Protein AF-A0A9P6GNZ4-F1 (afdb_monomer_lite)

Radius of gyration: 19.63 Å; chains: 1; bounding box: 66×19×54 Å

Organism: NCBI:txid565426

Sequence (128 aa):
MTPTIRFQRATAPAQALDHSYQNASIWNYAIDPSKLTVHRSNESGLANPIFAPGIAPLWMSANACEIEWGLYKGVPDAPPTGEARKCVGEVVDVRLEPLGGAKVHLVDLPVLKLGEGGTGDGGKANGG

Structure (mmCIF, N/CA/C/O backbone):
data_AF-A0A9P6GNZ4-F1
#
_entry.id   AF-A0A9P6GNZ4-F1
#
loop_
_atom_site.group_PDB
_atom_site.id
_atom_site.type_symbol
_atom_site.label_atom_id
_atom_site.label_alt_id
_atom_site.label_comp_id
_atom_site.label_asym_id
_atom_site.label_entity_id
_atom_site.label_seq_id
_atom_site.pdbx_PDB_ins_code
_atom_site.Cartn_x
_atom_site.Cartn_y
_atom_site.Cartn_z
_atom_site.occupancy
_atom_site.B_iso_or_equiv
_atom_site.auth_seq_id
_atom_site.auth_comp_id
_atom_site.auth_asym_id
_atom_site.auth_atom_id
_atom_site.pdbx_PDB_model_num
ATOM 1 N N . MET A 1 1 ? -2.953 4.085 -33.337 1.00 35.75 1 MET A N 1
ATOM 2 C CA . MET A 1 1 ? -1.540 4.075 -33.771 1.00 35.75 1 MET A CA 1
ATOM 3 C C . MET A 1 1 ? -0.723 4.627 -32.609 1.00 35.75 1 MET A C 1
ATOM 5 O O . MET A 1 1 ? -0.665 5.834 -32.435 1.00 35.75 1 MET A O 1
ATOM 9 N N . THR A 1 2 ? -0.244 3.766 -31.712 1.00 37.28 2 THR A N 1
ATOM 10 C CA . THR A 1 2 ? 0.481 4.199 -30.505 1.00 37.28 2 THR A CA 1
ATOM 11 C C . THR A 1 2 ? 1.967 4.238 -30.845 1.00 37.28 2 THR A C 1
ATOM 13 O O . THR A 1 2 ? 2.490 3.200 -31.254 1.00 37.28 2 THR A O 1
ATOM 16 N N . PRO A 1 3 ? 2.664 5.380 -30.732 1.00 39.12 3 PRO A N 1
ATOM 17 C CA . PRO A 1 3 ? 4.086 5.419 -31.017 1.00 39.12 3 PRO A CA 1
ATOM 18 C C . PRO A 1 3 ? 4.815 4.644 -29.919 1.00 39.12 3 PRO A C 1
ATOM 20 O O . PRO A 1 3 ? 4.891 5.073 -28.770 1.00 39.12 3 PRO A O 1
ATOM 23 N N . THR A 1 4 ? 5.334 3.468 -30.262 1.00 48.38 4 THR A N 1
ATOM 24 C CA . THR A 1 4 ? 6.322 2.784 -29.434 1.00 48.38 4 THR A CA 1
ATOM 25 C C . THR A 1 4 ? 7.624 3.565 -29.566 1.00 48.38 4 THR A C 1
ATOM 27 O O . THR A 1 4 ? 8.356 3.384 -30.539 1.00 48.38 4 THR A O 1
ATOM 30 N N . ILE A 1 5 ? 7.926 4.442 -28.609 1.00 51.75 5 ILE A N 1
ATOM 31 C CA . ILE A 1 5 ? 9.294 4.943 -28.457 1.00 51.75 5 ILE A CA 1
ATOM 32 C C . ILE A 1 5 ? 10.131 3.747 -28.003 1.00 51.75 5 ILE A C 1
ATOM 34 O O . ILE A 1 5 ? 10.135 3.377 -26.834 1.00 51.75 5 ILE A O 1
ATOM 38 N N . ARG A 1 6 ? 10.774 3.071 -28.958 1.00 56.62 6 ARG A N 1
ATOM 39 C CA . ARG A 1 6 ? 11.784 2.059 -28.658 1.00 56.62 6 ARG A CA 1
ATOM 40 C C . ARG A 1 6 ? 13.089 2.791 -28.400 1.00 56.62 6 ARG A C 1
ATOM 42 O O . ARG A 1 6 ? 13.633 3.404 -29.316 1.00 56.62 6 ARG A O 1
ATOM 49 N N . PHE A 1 7 ? 13.593 2.704 -27.174 1.00 57.09 7 PHE A N 1
ATOM 50 C CA . PHE A 1 7 ? 14.987 3.008 -26.889 1.00 57.09 7 PHE A CA 1
ATOM 51 C C . PHE A 1 7 ? 15.842 2.154 -27.836 1.00 57.09 7 PHE A C 1
ATOM 53 O O . PHE A 1 7 ? 15.749 0.921 -27.832 1.00 57.09 7 PHE A O 1
ATOM 60 N N . GLN A 1 8 ? 16.588 2.788 -28.746 1.00 57.69 8 GLN A N 1
ATOM 61 C CA . GLN A 1 8 ? 17.419 2.046 -29.689 1.00 57.69 8 GLN A CA 1
ATOM 62 C C . GLN A 1 8 ? 18.611 1.467 -28.928 1.00 57.69 8 GLN A C 1
ATOM 64 O O . GLN A 1 8 ? 19.656 2.094 -28.802 1.00 57.69 8 GLN A O 1
ATOM 69 N N . ARG A 1 9 ? 18.453 0.228 -28.443 1.00 56.50 9 ARG A N 1
ATOM 70 C CA . ARG A 1 9 ? 19.509 -0.556 -27.776 1.00 56.50 9 ARG A CA 1
ATOM 71 C C . ARG A 1 9 ? 20.836 -0.602 -28.545 1.00 56.50 9 ARG A C 1
ATOM 73 O O . ARG A 1 9 ? 21.855 -0.903 -27.945 1.00 56.50 9 ARG A O 1
ATOM 80 N N . ALA A 1 10 ? 20.831 -0.323 -29.848 1.00 64.31 10 ALA A N 1
ATOM 81 C CA . ALA A 1 10 ? 22.017 -0.344 -30.698 1.00 64.31 10 ALA A CA 1
ATOM 82 C C . ALA A 1 10 ? 23.033 0.779 -30.401 1.00 64.31 10 ALA A C 1
ATOM 84 O O . ALA A 1 10 ? 24.198 0.628 -30.753 1.00 64.31 10 ALA A O 1
ATOM 85 N N . THR A 1 11 ? 22.623 1.883 -29.767 1.00 73.44 11 THR A N 1
ATOM 86 C CA . THR A 1 11 ? 23.500 3.039 -29.473 1.00 73.44 11 THR A CA 1
ATOM 87 C C . THR A 1 11 ? 23.619 3.366 -27.988 1.00 73.44 11 THR A C 1
ATOM 89 O O . THR A 1 11 ? 24.398 4.240 -27.611 1.00 73.44 11 THR A O 1
ATOM 92 N N . ALA A 1 12 ? 22.876 2.673 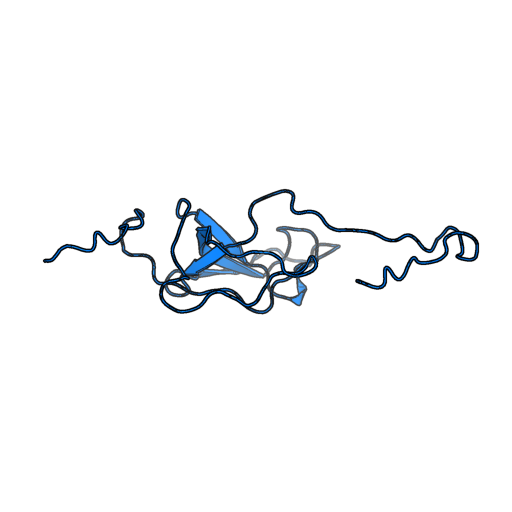-27.129 1.00 79.50 12 ALA A N 1
ATOM 93 C CA . ALA A 1 12 ? 22.929 2.898 -25.696 1.00 79.50 12 ALA A CA 1
ATOM 94 C C . ALA A 1 12 ? 24.100 2.135 -25.048 1.00 79.50 12 ALA A C 1
ATOM 96 O O . ALA A 1 12 ? 24.372 0.995 -25.432 1.00 79.50 12 ALA A O 1
ATOM 97 N N . PRO A 1 13 ? 24.798 2.722 -24.057 1.00 83.75 13 PRO A N 1
ATOM 98 C CA . PRO A 1 13 ? 25.832 2.004 -23.317 1.00 83.75 13 PRO A CA 1
ATOM 99 C C . PRO A 1 13 ? 25.229 0.776 -22.621 1.00 83.75 13 PRO A C 1
ATOM 101 O O . PRO A 1 13 ? 24.071 0.802 -22.218 1.00 83.75 13 PRO A O 1
ATOM 104 N N . ALA A 1 14 ? 26.022 -0.279 -22.407 1.00 81.56 14 ALA A N 1
ATOM 105 C CA . ALA A 1 14 ? 25.544 -1.535 -21.805 1.00 81.56 14 ALA A CA 1
ATOM 106 C C . ALA A 1 14 ? 24.883 -1.367 -20.418 1.00 81.56 14 ALA A C 1
ATOM 108 O O . ALA A 1 14 ? 24.105 -2.217 -19.999 1.00 81.56 14 ALA A O 1
ATOM 109 N N . GLN A 1 15 ? 25.184 -0.265 -19.723 1.00 84.31 15 GLN A N 1
ATOM 110 C CA . GLN A 1 15 ? 24.611 0.094 -18.422 1.00 84.31 15 GLN A CA 1
ATOM 111 C C . GLN A 1 15 ? 23.197 0.701 -18.522 1.00 84.31 15 GLN A C 1
ATOM 113 O O . GLN A 1 15 ? 22.508 0.816 -17.513 1.00 84.31 15 GLN A O 1
ATOM 118 N N . ALA A 1 16 ? 22.753 1.115 -19.713 1.00 84.12 16 ALA A N 1
ATOM 119 C CA . ALA A 1 16 ? 21.426 1.679 -19.939 1.00 84.12 16 ALA A CA 1
ATOM 120 C C . ALA A 1 16 ? 20.408 0.549 -20.151 1.00 84.12 16 ALA A C 1
ATOM 122 O O . ALA A 1 16 ? 20.092 0.162 -21.280 1.00 84.12 16 ALA A O 1
ATOM 123 N N . LEU A 1 17 ? 19.941 -0.009 -19.035 1.00 81.94 17 LEU A N 1
ATOM 124 C CA . LEU A 1 17 ? 18.943 -1.069 -18.999 1.00 81.94 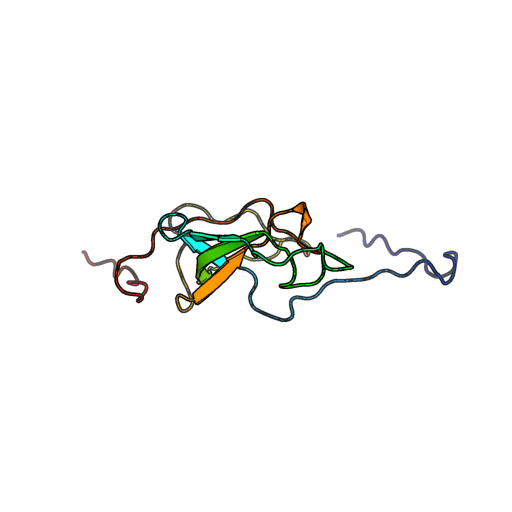17 LEU A CA 1
ATOM 125 C C . LEU A 1 17 ? 17.570 -0.504 -18.631 1.00 81.94 17 LEU A C 1
ATOM 127 O O . LEU A 1 17 ? 17.420 0.202 -17.636 1.00 81.94 17 LEU A O 1
ATOM 131 N N . ASP A 1 18 ? 16.558 -0.885 -19.408 1.00 81.31 18 ASP A N 1
ATOM 132 C CA . ASP A 1 18 ? 15.164 -0.668 -19.037 1.00 81.31 18 ASP A CA 1
ATOM 133 C C . ASP A 1 18 ? 14.759 -1.722 -18.002 1.00 81.31 18 ASP A C 1
ATOM 135 O O . ASP A 1 18 ? 14.750 -2.925 -18.286 1.00 81.31 18 ASP A O 1
ATOM 139 N N . HIS A 1 19 ? 14.409 -1.269 -16.802 1.00 80.25 19 HIS A N 1
ATOM 140 C CA . HIS A 1 19 ? 13.841 -2.112 -15.758 1.00 80.25 19 HIS A CA 1
ATOM 141 C C . HIS A 1 19 ? 12.327 -1.906 -15.701 1.00 80.25 19 HIS A C 1
ATOM 143 O O . HIS A 1 19 ? 11.840 -0.780 -15.763 1.00 80.25 19 HIS A O 1
ATOM 149 N N . SER A 1 20 ? 11.579 -3.002 -15.570 1.00 79.50 20 SER A N 1
ATOM 150 C CA . SER A 1 20 ? 10.130 -2.963 -15.361 1.00 79.50 20 SER A CA 1
ATOM 151 C C . SER A 1 20 ? 9.785 -3.615 -14.032 1.00 79.50 20 SER A C 1
ATOM 153 O O . SER A 1 20 ? 10.379 -4.632 -13.667 1.00 79.50 20 SER A O 1
ATOM 155 N N . TYR A 1 21 ? 8.830 -3.024 -13.322 1.00 77.56 21 TYR A N 1
ATOM 156 C CA . TYR A 1 21 ? 8.264 -3.590 -12.107 1.00 77.56 21 TYR A CA 1
ATOM 157 C C . TYR A 1 21 ? 6.981 -4.325 -12.468 1.00 77.56 21 TYR A C 1
ATOM 159 O O . TYR A 1 21 ? 6.157 -3.811 -13.221 1.00 77.56 21 TYR A O 1
ATOM 167 N N . GLN A 1 22 ? 6.840 -5.536 -11.946 1.00 82.12 22 GLN A N 1
ATOM 168 C CA . GLN A 1 22 ? 5.625 -6.330 -12.060 1.00 82.12 22 GLN A CA 1
ATOM 169 C C . GLN A 1 22 ? 5.138 -6.642 -10.653 1.00 82.12 22 GLN A C 1
ATOM 171 O O . GLN A 1 22 ? 5.944 -6.870 -9.746 1.00 82.12 22 GLN A O 1
ATOM 176 N N . ASN A 1 23 ? 3.823 -6.644 -10.477 1.00 81.69 23 ASN A N 1
ATOM 177 C CA . ASN A 1 23 ? 3.219 -6.912 -9.182 1.00 81.69 23 ASN A CA 1
ATOM 178 C C . ASN A 1 23 ? 3.411 -8.393 -8.842 1.00 81.69 23 ASN A C 1
ATOM 180 O O . ASN A 1 23 ? 2.960 -9.266 -9.580 1.00 81.69 23 ASN A O 1
ATOM 184 N N . ALA A 1 24 ? 4.093 -8.675 -7.733 1.00 84.31 24 ALA A N 1
ATOM 185 C CA . ALA A 1 24 ? 4.250 -10.038 -7.222 1.00 84.31 24 ALA A CA 1
ATOM 186 C C . ALA A 1 24 ? 3.043 -10.491 -6.378 1.00 84.31 24 ALA A C 1
ATOM 188 O O . ALA A 1 24 ? 2.875 -11.681 -6.126 1.00 84.31 24 ALA A O 1
ATOM 189 N N . SER A 1 25 ? 2.217 -9.541 -5.934 1.00 86.06 25 SER A N 1
ATOM 190 C CA . SER A 1 25 ? 1.043 -9.745 -5.087 1.00 86.06 25 SER A CA 1
ATOM 191 C C . SER A 1 25 ? -0.027 -8.691 -5.387 1.00 86.06 25 SER A C 1
ATOM 193 O O . SER A 1 25 ? 0.224 -7.731 -6.121 1.00 86.06 25 SER A O 1
ATOM 195 N N . ILE A 1 26 ? -1.202 -8.853 -4.773 1.00 89.62 26 ILE A N 1
ATOM 196 C CA . ILE A 1 26 ? -2.265 -7.840 -4.742 1.00 89.62 26 ILE A CA 1
ATOM 197 C C . ILE A 1 26 ? -1.681 -6.509 -4.244 1.00 89.62 26 ILE A C 1
ATOM 199 O O . ILE A 1 26 ? -0.868 -6.487 -3.314 1.00 89.62 26 ILE A O 1
ATOM 203 N N . TRP A 1 27 ? -2.082 -5.416 -4.888 1.00 88.75 27 TRP A N 1
ATOM 204 C CA . TRP A 1 27 ? -1.603 -4.051 -4.619 1.00 88.75 27 TRP A CA 1
ATOM 205 C C . TRP A 1 27 ? -2.758 -3.046 -4.472 1.00 88.75 27 TRP A C 1
ATOM 207 O O . TRP A 1 27 ? -2.627 -2.025 -3.802 1.00 88.75 27 TRP A O 1
ATOM 217 N N . ASN A 1 28 ? -3.883 -3.359 -5.106 1.00 92.69 28 ASN A N 1
ATOM 218 C CA . ASN A 1 28 ? -5.121 -2.606 -5.260 1.00 92.69 28 ASN A CA 1
ATOM 219 C C . ASN A 1 28 ? -5.971 -2.649 -3.984 1.00 92.69 28 ASN A C 1
ATOM 221 O O . ASN A 1 28 ? -7.086 -3.167 -3.970 1.00 92.69 28 ASN A O 1
ATOM 225 N N . TYR A 1 29 ? -5.432 -2.107 -2.896 1.00 93.38 29 TYR A N 1
ATOM 226 C CA . TYR A 1 29 ? -6.119 -2.042 -1.611 1.00 93.38 29 TYR A CA 1
ATOM 227 C C . TYR A 1 29 ? -6.828 -0.704 -1.401 1.00 93.38 29 TYR A C 1
ATOM 229 O O . TYR A 1 29 ? -6.293 0.359 -1.723 1.00 93.38 29 TYR A O 1
ATOM 237 N N . ALA A 1 30 ? -8.000 -0.764 -0.774 1.00 93.81 30 ALA A N 1
ATOM 238 C CA . ALA A 1 30 ? -8.603 0.372 -0.091 1.00 93.81 30 ALA A CA 1
ATOM 239 C C . ALA A 1 30 ? -8.459 0.200 1.420 1.00 93.81 30 ALA A C 1
ATOM 241 O O . ALA A 1 30 ? -8.660 -0.900 1.938 1.00 93.81 30 ALA A O 1
ATOM 242 N N . ILE A 1 31 ? -8.135 1.284 2.119 1.00 94.38 31 ILE A N 1
ATOM 243 C CA . ILE A 1 31 ? -7.874 1.267 3.562 1.00 94.38 31 ILE A CA 1
ATOM 244 C C . ILE A 1 31 ? -9.039 1.864 4.354 1.00 94.38 31 ILE A C 1
ATOM 246 O O . ILE A 1 31 ? -9.722 2.782 3.889 1.00 94.38 31 ILE A O 1
ATOM 250 N N . ASP A 1 32 ? -9.227 1.381 5.580 1.00 94.44 32 ASP A N 1
ATOM 251 C CA . ASP A 1 32 ? -10.084 2.020 6.576 1.00 94.44 32 ASP A CA 1
ATOM 252 C C . ASP A 1 32 ? -9.238 2.849 7.560 1.00 94.44 32 ASP A C 1
ATOM 254 O O . ASP A 1 32 ? -8.626 2.296 8.482 1.00 94.44 32 ASP A O 1
ATOM 258 N N . PRO A 1 33 ? -9.204 4.187 7.418 1.00 92.69 33 PRO A N 1
ATOM 259 C CA . PRO A 1 33 ? -8.410 5.047 8.286 1.00 92.69 33 PRO A CA 1
ATOM 260 C C . PRO A 1 33 ? -8.952 5.111 9.719 1.00 92.69 33 PRO A C 1
ATOM 262 O O . PRO A 1 33 ? -8.228 5.545 10.611 1.00 92.69 33 PRO A O 1
ATOM 265 N N . SER A 1 34 ? -10.194 4.681 9.979 1.00 92.88 34 SER A N 1
ATOM 266 C CA . SER A 1 34 ? -10.751 4.660 11.341 1.00 92.88 34 SER A CA 1
ATOM 267 C C . SER A 1 34 ? -10.126 3.578 12.226 1.00 92.88 34 SER A C 1
ATOM 269 O O . SER A 1 34 ? -10.212 3.660 13.451 1.00 92.88 34 SER A O 1
ATOM 271 N N . LYS A 1 35 ? -9.481 2.580 11.612 1.00 89.56 35 LYS A N 1
ATOM 272 C CA . LYS A 1 35 ? -8.760 1.495 12.290 1.00 89.56 35 LYS A CA 1
ATOM 273 C C . LYS A 1 35 ? -7.238 1.677 12.222 1.00 89.56 35 LYS A C 1
ATOM 275 O O . LYS A 1 35 ? -6.493 0.753 12.538 1.00 89.56 35 LYS A O 1
ATOM 280 N N . LEU A 1 36 ? -6.768 2.858 11.809 1.00 93.94 36 LEU A N 1
ATOM 281 C CA . LEU A 1 36 ? -5.346 3.132 11.650 1.00 93.94 36 LEU A CA 1
ATOM 282 C C . LEU A 1 36 ? -4.646 3.247 13.007 1.00 93.94 36 LEU A C 1
ATOM 284 O O . LEU A 1 36 ? -5.054 4.020 13.873 1.00 93.94 36 LEU A O 1
ATOM 288 N N . THR A 1 37 ? -3.553 2.507 13.165 1.00 95.75 37 THR A N 1
ATOM 289 C CA . THR A 1 37 ? -2.711 2.528 14.365 1.00 95.75 37 THR A CA 1
ATOM 290 C C . THR A 1 37 ? -1.283 2.884 13.982 1.00 95.75 37 THR A C 1
ATOM 292 O O . THR A 1 37 ? -0.722 2.302 13.058 1.00 95.75 37 THR A O 1
ATOM 295 N N . VAL A 1 38 ? -0.684 3.841 14.691 1.00 95.12 38 VAL A N 1
ATOM 296 C CA . VAL A 1 38 ? 0.715 4.241 14.492 1.00 95.12 38 VAL A CA 1
ATOM 297 C C . VAL A 1 38 ? 1.607 3.429 15.421 1.00 95.12 38 VAL A C 1
ATOM 299 O O . VAL A 1 38 ? 1.352 3.348 16.622 1.00 95.12 38 VAL A O 1
ATOM 302 N N . HIS A 1 39 ? 2.688 2.890 14.873 1.00 94.31 39 HIS A N 1
ATOM 303 C CA . HIS A 1 39 ? 3.667 2.088 15.592 1.00 94.31 39 HIS A CA 1
ATOM 304 C C . HIS A 1 39 ? 5.053 2.702 15.480 1.00 94.31 39 HIS A C 1
ATOM 306 O O . HIS A 1 39 ? 5.424 3.255 14.443 1.00 94.31 39 HIS A O 1
ATOM 312 N N . ARG A 1 40 ? 5.847 2.560 16.539 1.00 91.19 40 ARG A N 1
ATOM 313 C CA . ARG A 1 40 ? 7.236 3.007 16.565 1.00 91.19 40 ARG A CA 1
ATOM 314 C C . ARG A 1 40 ? 8.119 1.941 17.197 1.00 91.19 40 ARG A C 1
ATOM 316 O O . ARG A 1 40 ? 7.790 1.414 18.255 1.00 91.19 40 ARG A O 1
ATOM 323 N N . SER A 1 41 ? 9.252 1.664 16.565 1.00 85.75 41 SER A N 1
ATOM 324 C CA . SER A 1 41 ? 10.305 0.841 17.146 1.00 85.75 41 SER A CA 1
ATOM 325 C C . SER A 1 41 ? 11.048 1.616 18.236 1.00 85.75 41 SER A C 1
ATOM 327 O O . SER A 1 41 ? 11.385 2.788 18.056 1.00 85.75 41 SER A O 1
ATOM 329 N N . ASN A 1 42 ? 11.323 0.943 19.353 1.00 81.88 42 ASN A N 1
ATOM 330 C CA . ASN A 1 42 ? 12.131 1.475 20.453 1.00 81.88 42 ASN A CA 1
ATOM 331 C C . ASN A 1 42 ? 13.625 1.128 20.309 1.00 81.88 42 ASN A C 1
ATOM 333 O O . ASN A 1 42 ? 14.404 1.410 21.217 1.00 81.88 42 ASN A O 1
ATOM 337 N N . GLU A 1 43 ? 14.021 0.508 19.194 1.00 79.56 43 GLU A N 1
ATOM 338 C CA . GLU A 1 43 ? 15.406 0.118 18.934 1.00 79.56 43 GLU A CA 1
ATOM 339 C C . GLU A 1 43 ? 16.335 1.338 18.867 1.00 79.56 43 GLU A C 1
ATOM 341 O O . GLU A 1 43 ? 16.049 2.350 18.215 1.00 79.56 43 GLU A O 1
ATOM 346 N N . SER A 1 44 ? 17.485 1.237 19.534 1.00 71.00 44 SER A N 1
ATOM 347 C CA . SER A 1 44 ? 18.514 2.271 19.504 1.00 71.00 44 SER A CA 1
ATOM 348 C C . SER A 1 44 ? 19.378 2.116 18.248 1.00 71.00 44 SER A C 1
ATOM 350 O O . SER A 1 44 ? 20.357 1.371 18.250 1.00 71.00 44 SER A O 1
ATOM 352 N N . GLY A 1 45 ? 19.023 2.822 17.174 1.00 74.69 45 GLY A N 1
ATOM 353 C CA . GLY A 1 45 ? 19.808 2.886 15.935 1.00 74.69 45 GLY A CA 1
ATOM 354 C C . GLY A 1 45 ? 18.951 2.811 14.672 1.00 74.69 45 GLY A C 1
ATOM 355 O O . GLY A 1 45 ? 17.858 2.255 14.676 1.00 74.69 45 GLY A O 1
ATOM 356 N N . LEU A 1 46 ? 19.441 3.389 13.572 1.00 76.38 46 LEU A N 1
ATOM 357 C CA . LEU A 1 46 ? 18.791 3.287 12.263 1.00 76.38 46 LEU A CA 1
ATOM 358 C C . LEU A 1 46 ? 19.393 2.097 11.512 1.00 76.38 46 LEU A C 1
ATOM 360 O O . LEU A 1 46 ? 20.606 2.048 11.301 1.00 76.38 46 LEU A O 1
ATOM 364 N N . ALA A 1 47 ? 18.549 1.146 11.105 1.00 78.75 47 ALA A N 1
ATOM 365 C CA . ALA A 1 47 ? 18.972 0.050 10.242 1.00 78.75 47 ALA A CA 1
ATOM 366 C C . ALA A 1 47 ? 19.546 0.598 8.924 1.00 78.75 47 ALA A C 1
ATOM 368 O O . ALA A 1 47 ? 19.062 1.600 8.394 1.00 78.75 47 ALA A O 1
ATOM 369 N N . ASN A 1 48 ? 20.569 -0.068 8.384 1.00 77.00 48 ASN A N 1
ATOM 370 C CA . ASN A 1 48 ? 21.174 0.296 7.107 1.00 77.00 48 ASN A CA 1
ATOM 371 C C . ASN A 1 48 ? 20.997 -0.842 6.084 1.00 77.00 48 ASN A C 1
ATOM 373 O O . ASN A 1 48 ? 21.538 -1.926 6.313 1.00 77.00 48 ASN A O 1
ATOM 377 N N . PRO A 1 49 ? 20.298 -0.622 4.955 1.00 79.44 49 PRO A N 1
ATOM 378 C CA . PRO A 1 49 ? 19.578 0.597 4.578 1.00 79.44 49 PRO A CA 1
ATOM 379 C C . PRO A 1 49 ? 18.205 0.703 5.260 1.00 79.44 49 PRO A C 1
ATOM 381 O O . PRO A 1 49 ? 17.472 -0.279 5.353 1.00 79.44 49 PRO A O 1
ATOM 384 N N . ILE A 1 50 ? 17.808 1.914 5.655 1.00 78.94 50 ILE A N 1
ATOM 385 C CA . ILE A 1 50 ? 16.526 2.158 6.342 1.00 78.94 50 ILE A CA 1
ATOM 386 C C . ILE A 1 50 ? 15.292 1.908 5.459 1.00 78.94 50 ILE A C 1
ATOM 388 O O . ILE A 1 50 ? 14.205 1.659 5.962 1.00 78.94 50 ILE A O 1
ATOM 392 N N . PHE A 1 51 ? 15.473 1.929 4.139 1.00 77.25 51 PHE A N 1
ATOM 393 C CA . PHE A 1 51 ? 14.429 1.711 3.127 1.00 77.25 51 PHE A CA 1
ATOM 394 C C . PHE A 1 51 ? 14.266 0.233 2.734 1.00 77.25 51 PHE A C 1
ATOM 396 O O . PHE A 1 51 ? 13.663 -0.093 1.705 1.00 77.25 51 PHE A O 1
ATOM 403 N N . ALA A 1 52 ? 14.860 -0.695 3.488 1.00 83.25 52 ALA A N 1
ATOM 404 C CA . ALA A 1 52 ? 14.518 -2.100 3.325 1.00 83.25 52 ALA A CA 1
ATOM 405 C C . ALA A 1 52 ? 13.101 -2.372 3.893 1.00 83.25 52 ALA A C 1
ATOM 407 O O . ALA A 1 52 ? 12.668 -1.698 4.829 1.00 83.25 52 ALA A O 1
ATOM 408 N N . PRO A 1 53 ? 12.332 -3.314 3.317 1.00 81.38 53 PRO A N 1
ATOM 409 C CA . PRO A 1 53 ? 10.965 -3.570 3.771 1.00 81.38 53 PRO A CA 1
ATOM 410 C C . PRO A 1 53 ? 10.921 -4.017 5.236 1.00 81.38 53 PRO A C 1
ATOM 412 O O . PRO A 1 53 ? 11.643 -4.935 5.615 1.00 81.38 53 PRO A O 1
ATOM 415 N N . GLY A 1 54 ? 10.063 -3.399 6.051 1.00 82.38 54 GLY A N 1
ATOM 416 C CA . GLY A 1 54 ? 9.800 -3.833 7.427 1.00 82.38 54 GLY A CA 1
ATOM 417 C C . GLY A 1 54 ? 10.784 -3.346 8.498 1.00 82.38 54 GLY A C 1
ATOM 418 O O . GLY A 1 54 ? 10.497 -3.520 9.682 1.00 82.38 54 GLY A O 1
ATOM 419 N N . ILE A 1 55 ? 11.902 -2.710 8.125 1.00 85.00 55 ILE A N 1
ATOM 420 C CA . ILE A 1 55 ? 12.896 -2.188 9.088 1.00 85.00 55 ILE A CA 1
ATOM 421 C C . ILE A 1 55 ? 12.719 -0.703 9.423 1.00 85.00 55 ILE A C 1
ATOM 423 O O . ILE A 1 55 ? 13.417 -0.199 10.305 1.00 85.00 55 ILE A O 1
ATOM 427 N N . ALA A 1 56 ? 11.806 0.011 8.758 1.00 84.88 56 ALA A N 1
ATOM 428 C CA . ALA A 1 56 ? 11.543 1.401 9.104 1.00 84.88 56 ALA A CA 1
ATOM 429 C C . ALA A 1 56 ? 11.051 1.498 10.566 1.00 84.88 56 ALA A C 1
ATOM 431 O O . ALA A 1 56 ? 10.169 0.738 10.977 1.00 84.88 56 ALA A O 1
ATOM 432 N N . PRO A 1 57 ? 11.603 2.424 11.373 1.00 87.88 57 PRO A N 1
ATOM 433 C CA . PRO A 1 57 ? 11.291 2.518 12.799 1.00 87.88 57 PRO A CA 1
ATOM 434 C C . PRO A 1 57 ? 9.916 3.134 13.080 1.00 87.88 57 PRO A C 1
ATOM 436 O O . PRO A 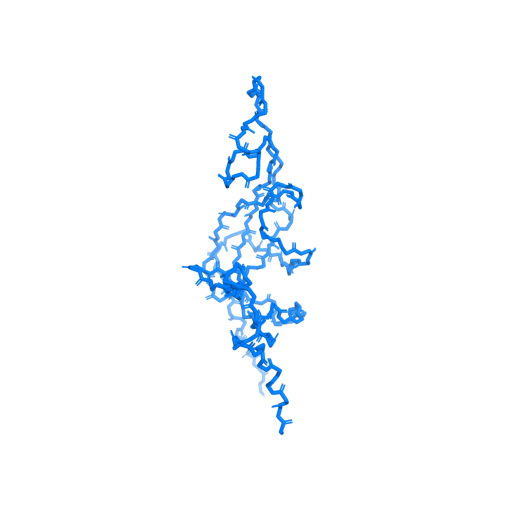1 57 ? 9.517 3.206 14.237 1.00 87.88 57 PRO A O 1
ATOM 439 N N . LEU A 1 58 ? 9.210 3.608 12.055 1.00 89.56 58 LEU A N 1
ATOM 440 C CA . LEU A 1 58 ? 7.875 4.185 12.135 1.00 89.56 58 LEU A CA 1
ATOM 441 C C . LEU A 1 58 ? 7.038 3.566 11.020 1.00 89.56 58 LEU A C 1
ATOM 443 O O . LEU A 1 58 ? 7.403 3.701 9.855 1.00 89.56 58 LEU A O 1
ATOM 447 N N . TRP A 1 59 ? 5.922 2.941 11.377 1.00 92.69 59 TRP A N 1
ATOM 448 C CA . TRP A 1 59 ? 4.961 2.392 10.421 1.00 92.69 59 TRP A CA 1
ATOM 449 C C . TRP A 1 59 ? 3.540 2.551 10.954 1.00 92.69 59 TRP A C 1
ATOM 451 O O . TRP A 1 59 ? 3.327 2.868 12.126 1.00 92.69 59 TRP A O 1
ATOM 461 N N . MET A 1 60 ? 2.554 2.336 10.093 1.00 94.00 60 MET A N 1
ATOM 462 C CA . MET A 1 60 ? 1.147 2.292 10.478 1.00 94.00 60 MET A CA 1
ATOM 463 C C . MET A 1 60 ? 0.571 0.924 10.126 1.00 94.00 60 MET A C 1
ATOM 465 O O . MET A 1 60 ? 0.998 0.313 9.148 1.00 94.00 60 MET A O 1
ATOM 469 N N . SER A 1 61 ? -0.382 0.437 10.913 1.00 95.19 61 SER A N 1
ATOM 470 C CA . SER A 1 61 ? -1.247 -0.671 10.509 1.00 95.19 61 SER A CA 1
ATOM 471 C C . SER A 1 61 ? -2.656 -0.156 10.257 1.00 95.19 61 SER A C 1
ATOM 473 O O . SER A 1 61 ? -3.089 0.806 10.896 1.00 95.19 61 SER A O 1
ATOM 475 N N . ALA A 1 62 ? -3.356 -0.762 9.308 1.00 95.12 62 ALA A N 1
ATOM 476 C CA . ALA A 1 62 ? -4.757 -0.475 9.036 1.00 95.12 62 ALA A CA 1
ATOM 477 C C . ALA A 1 62 ? -5.443 -1.724 8.486 1.00 95.12 62 ALA A C 1
ATOM 479 O O . ALA A 1 62 ? -4.807 -2.556 7.841 1.00 95.12 62 ALA A O 1
ATOM 480 N N . ASN A 1 63 ? -6.757 -1.808 8.665 1.00 96.00 63 ASN A N 1
ATOM 481 C CA . ASN A 1 63 ? -7.549 -2.782 7.931 1.00 96.00 63 ASN A CA 1
ATOM 482 C C . ASN A 1 63 ? -7.708 -2.304 6.486 1.00 96.00 63 ASN A C 1
ATOM 484 O O . ASN A 1 63 ? -8.008 -1.133 6.236 1.00 96.00 63 ASN A O 1
ATOM 488 N N . ALA A 1 64 ? -7.550 -3.220 5.542 1.00 94.50 64 ALA A N 1
ATOM 489 C CA . ALA A 1 64 ? -7.748 -2.966 4.129 1.00 94.50 64 ALA A CA 1
ATOM 490 C C . ALA A 1 64 ? -8.479 -4.128 3.468 1.00 94.50 64 ALA A C 1
ATOM 492 O O . ALA A 1 64 ? -8.507 -5.235 3.995 1.00 94.50 64 ALA A O 1
ATOM 493 N N . CYS A 1 65 ? -9.049 -3.888 2.298 1.00 94.56 65 CYS A N 1
ATOM 494 C CA . CYS A 1 65 ? -9.560 -4.950 1.442 1.00 94.56 65 CYS A CA 1
ATOM 495 C C . CYS A 1 65 ? -9.157 -4.679 -0.003 1.00 94.56 65 CYS A C 1
ATOM 497 O O . CYS A 1 65 ? -8.931 -3.529 -0.397 1.00 94.56 65 CYS A O 1
ATOM 499 N N . GLU A 1 66 ? -9.050 -5.745 -0.787 1.00 94.25 66 GLU A N 1
ATOM 500 C CA . GLU A 1 66 ? -8.849 -5.622 -2.225 1.00 94.25 66 GLU A CA 1
ATOM 501 C C . GLU A 1 66 ? -10.078 -4.979 -2.875 1.00 94.25 66 GLU A C 1
ATOM 503 O O . GLU A 1 66 ? -11.216 -5.324 -2.540 1.00 94.25 66 GLU A O 1
ATOM 508 N N . ILE A 1 67 ? -9.846 -4.063 -3.813 1.00 94.00 67 ILE A N 1
ATOM 509 C CA . ILE A 1 67 ? -10.878 -3.411 -4.619 1.00 94.00 67 ILE A CA 1
ATOM 510 C C . ILE A 1 67 ? -10.579 -3.559 -6.113 1.00 94.00 67 ILE A C 1
ATOM 512 O O . ILE A 1 67 ? -9.431 -3.743 -6.514 1.00 94.00 67 ILE A O 1
ATOM 516 N N . GLU A 1 68 ? -11.596 -3.390 -6.954 1.00 93.06 68 GLU A N 1
ATOM 517 C CA . GLU A 1 68 ? -11.398 -3.264 -8.402 1.00 93.06 68 GLU A CA 1
ATOM 518 C C . GLU A 1 68 ? -10.702 -1.934 -8.722 1.00 93.06 68 GLU A C 1
ATOM 520 O O . GLU A 1 68 ? -11.330 -0.875 -8.805 1.00 93.06 68 GLU A O 1
ATOM 525 N N . TRP A 1 69 ? -9.378 -1.981 -8.876 1.00 92.12 69 TRP A N 1
ATOM 526 C CA . TRP A 1 69 ? -8.552 -0.836 -9.244 1.00 92.12 69 TRP A CA 1
ATOM 527 C C . TRP A 1 69 ? -7.475 -1.278 -10.230 1.00 92.12 69 TRP A C 1
ATOM 529 O O . TRP A 1 69 ? -6.539 -2.002 -9.895 1.00 92.12 69 TRP A O 1
ATOM 539 N N . GLY A 1 70 ? -7.662 -0.880 -11.487 1.00 90.62 70 GLY A N 1
ATOM 540 C CA . GLY A 1 70 ? -6.821 -1.303 -12.597 1.00 90.62 70 GLY A CA 1
ATOM 541 C C . GLY A 1 70 ? -5.540 -0.487 -12.758 1.00 90.62 70 GLY A C 1
ATOM 542 O O . GLY A 1 70 ? -5.269 0.484 -12.050 1.00 90.62 70 GLY A O 1
ATOM 543 N N . LEU A 1 71 ? -4.761 -0.883 -13.763 1.00 90.25 71 LEU A N 1
ATOM 544 C CA . LEU A 1 71 ? -3.628 -0.112 -14.258 1.00 90.25 71 LEU A CA 1
ATOM 545 C C . LEU A 1 71 ? -4.015 0.582 -15.569 1.00 90.25 71 LEU A C 1
ATOM 547 O O . LEU A 1 71 ? -4.533 -0.061 -16.484 1.00 90.25 71 LEU A O 1
ATOM 551 N N . TYR A 1 72 ? -3.667 1.857 -15.714 1.00 89.12 72 TYR A N 1
ATOM 552 C CA . TYR A 1 72 ? -3.724 2.576 -16.983 1.00 89.12 72 TYR A CA 1
ATOM 553 C C . TYR A 1 72 ? -2.302 2.850 -17.472 1.00 89.12 72 TYR A C 1
ATOM 555 O O . TYR A 1 72 ? -1.514 3.517 -16.813 1.00 89.12 72 TYR A O 1
ATOM 563 N N . LYS A 1 73 ? -1.939 2.306 -18.642 1.00 87.88 73 LYS A N 1
ATOM 564 C CA . LYS A 1 73 ? -0.582 2.421 -19.222 1.00 87.88 73 LYS A CA 1
ATOM 565 C C . LYS A 1 73 ? 0.551 1.959 -18.282 1.00 87.88 73 LYS A C 1
ATOM 567 O O . LYS A 1 73 ? 1.655 2.492 -18.340 1.00 87.88 73 LYS A O 1
ATOM 572 N N . GLY A 1 74 ? 0.291 0.944 -17.455 1.00 82.44 74 GLY A N 1
ATOM 573 C CA . GLY A 1 74 ? 1.292 0.339 -16.566 1.00 82.44 74 GLY A CA 1
ATOM 574 C C . GLY A 1 74 ? 1.507 1.068 -15.236 1.00 82.44 74 GLY A C 1
ATOM 575 O O . GLY A 1 74 ? 2.387 0.670 -14.481 1.00 82.44 74 GLY A O 1
ATOM 576 N N . VAL A 1 75 ? 0.710 2.096 -14.934 1.00 84.31 75 VAL A N 1
ATOM 577 C CA . VAL A 1 75 ? 0.643 2.743 -13.613 1.00 84.31 75 VAL A CA 1
ATOM 578 C C . VAL A 1 75 ? -0.757 2.571 -13.022 1.00 84.31 75 VAL A C 1
ATOM 580 O O . VAL A 1 75 ? -1.685 2.330 -13.797 1.00 84.31 75 VAL A O 1
ATOM 583 N N . PRO A 1 76 ? -0.937 2.675 -11.692 1.00 88.25 76 PRO A N 1
ATOM 584 C CA . PRO A 1 76 ? -2.264 2.728 -11.083 1.00 88.25 76 PRO A CA 1
ATOM 585 C C . PRO A 1 76 ? -3.159 3.737 -11.802 1.00 88.25 76 PRO A C 1
ATOM 587 O O . PRO A 1 76 ? -2.735 4.868 -12.054 1.00 88.25 76 PRO A O 1
ATOM 590 N N . ASP A 1 77 ? -4.365 3.313 -12.179 1.00 91.00 77 ASP A N 1
ATOM 591 C CA . ASP A 1 77 ? -5.350 4.216 -12.772 1.00 91.00 77 ASP A CA 1
ATOM 592 C C . ASP A 1 77 ? -5.873 5.209 -11.716 1.00 91.00 77 ASP A C 1
ATOM 594 O O . ASP A 1 77 ? -5.510 5.139 -10.537 1.00 91.00 77 ASP A O 1
ATOM 598 N N . ALA A 1 78 ? -6.744 6.133 -12.112 1.00 89.50 78 ALA A N 1
ATOM 599 C CA . ALA A 1 78 ? -7.433 7.011 -11.179 1.00 89.50 78 ALA A CA 1
ATOM 600 C C . ALA A 1 78 ? -8.083 6.194 -10.038 1.00 89.50 78 ALA A C 1
ATOM 602 O O . ALA A 1 78 ? -8.795 5.223 -10.319 1.00 89.50 78 ALA A O 1
ATOM 603 N N . PRO A 1 79 ? -7.861 6.569 -8.761 1.00 89.25 79 PRO A N 1
ATOM 604 C CA . PRO A 1 79 ? -8.484 5.898 -7.629 1.00 89.25 79 PRO A CA 1
ATOM 605 C C . PRO A 1 79 ? -10.007 5.821 -7.809 1.00 89.25 79 PRO A C 1
ATOM 607 O O . PRO A 1 79 ? -10.640 6.849 -8.082 1.00 89.25 79 PRO A O 1
ATOM 610 N N . PRO A 1 80 ? -10.630 4.640 -7.649 1.00 89.44 80 PRO A N 1
ATOM 611 C CA . PRO A 1 80 ? -12.073 4.509 -7.793 1.00 89.44 80 PRO A CA 1
ATOM 612 C C . PRO A 1 80 ? -12.802 5.378 -6.765 1.00 89.44 80 PRO A C 1
ATOM 614 O O . PRO A 1 80 ? -12.304 5.659 -5.670 1.00 89.44 80 PRO A O 1
ATOM 617 N N . THR A 1 81 ? -14.004 5.831 -7.117 1.00 88.12 81 THR A N 1
ATOM 618 C CA . THR A 1 81 ? -14.816 6.745 -6.301 1.00 88.12 81 THR A CA 1
ATOM 619 C C . THR A 1 81 ? -16.243 6.224 -6.139 1.00 88.12 81 THR A C 1
ATOM 621 O O . THR A 1 81 ? -16.694 5.382 -6.912 1.00 88.12 81 THR A O 1
ATOM 624 N N . GLY A 1 82 ? -16.952 6.701 -5.111 1.00 86.25 82 GLY A N 1
ATOM 625 C CA . GLY A 1 82 ? -18.344 6.316 -4.861 1.00 86.25 82 GLY A CA 1
ATOM 626 C C . GLY A 1 82 ? -18.523 4.805 -4.694 1.00 86.25 82 GLY A C 1
ATOM 627 O O . GLY A 1 82 ? -17.759 4.158 -3.980 1.00 86.25 82 GLY A O 1
ATOM 628 N N . GLU A 1 83 ? -19.524 4.254 -5.378 1.00 83.56 83 GLU A N 1
ATOM 629 C CA . GLU A 1 83 ? -19.907 2.835 -5.318 1.00 83.56 83 GLU A CA 1
ATOM 630 C C . GLU A 1 83 ? -18.837 1.879 -5.864 1.00 83.56 83 GLU A C 1
ATOM 632 O O . GLU A 1 83 ? -18.827 0.703 -5.506 1.00 83.56 83 GLU A O 1
ATOM 637 N N . ALA A 1 84 ? -17.895 2.376 -6.675 1.00 84.00 84 ALA A N 1
ATOM 638 C CA . ALA A 1 84 ? -16.785 1.570 -7.179 1.00 84.00 84 ALA A CA 1
ATOM 639 C C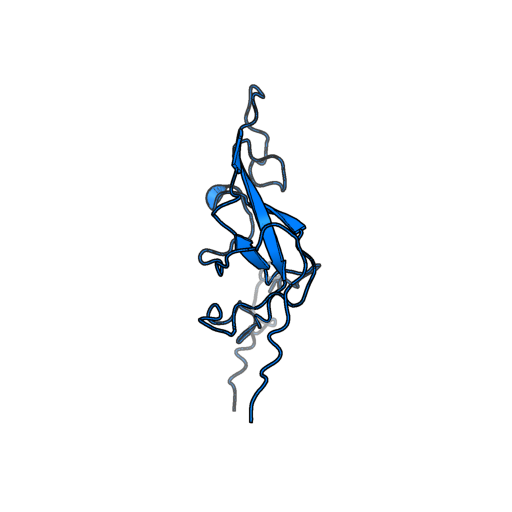 . ALA A 1 84 ? -15.759 1.211 -6.084 1.00 84.00 84 ALA A C 1
ATOM 641 O O . ALA A 1 84 ? -14.947 0.310 -6.275 1.00 84.00 84 ALA A O 1
ATOM 642 N N . ARG A 1 85 ? -15.795 1.871 -4.914 1.00 87.62 85 ARG A N 1
ATOM 643 C CA . ARG A 1 85 ? -14.945 1.542 -3.752 1.00 87.62 85 ARG A CA 1
ATOM 644 C C . ARG A 1 85 ? -15.524 0.380 -2.944 1.00 87.62 85 ARG A C 1
ATOM 646 O O . ARG A 1 85 ? -15.840 0.528 -1.763 1.00 87.62 85 ARG A O 1
ATOM 653 N N . LYS A 1 86 ? -15.693 -0.772 -3.587 1.00 90.06 86 LYS A N 1
ATOM 654 C CA . LYS A 1 86 ? -16.254 -1.970 -2.961 1.00 90.06 86 LYS A CA 1
ATOM 655 C C . LYS A 1 86 ? -15.185 -3.042 -2.796 1.00 90.06 86 LYS A C 1
ATOM 657 O O . LYS A 1 86 ? -14.460 -3.338 -3.740 1.00 90.06 86 LYS A O 1
ATOM 662 N N . CYS A 1 87 ? -15.140 -3.646 -1.609 1.00 92.31 87 CYS A N 1
ATOM 663 C CA . CYS A 1 87 ? -14.302 -4.810 -1.358 1.00 92.31 87 CYS A CA 1
ATOM 664 C C . CYS A 1 87 ? -14.714 -5.974 -2.264 1.00 92.31 87 CYS A C 1
ATOM 666 O O . CYS A 1 87 ? -15.888 -6.358 -2.283 1.00 92.31 87 CYS A O 1
ATOM 668 N N . VAL A 1 88 ? -13.744 -6.545 -2.970 1.00 93.31 88 VAL A N 1
ATOM 669 C CA . VAL A 1 88 ? -13.888 -7.813 -3.701 1.00 93.31 88 VAL A CA 1
ATOM 670 C C . VAL A 1 88 ? -13.186 -8.974 -2.999 1.00 93.31 88 VAL A C 1
ATOM 672 O O . VAL A 1 88 ? -13.514 -10.126 -3.267 1.00 93.31 88 VAL A O 1
ATOM 675 N N . GLY A 1 89 ? -12.273 -8.674 -2.071 1.00 88.69 89 GLY A N 1
ATOM 676 C CA . GLY A 1 89 ? -11.548 -9.655 -1.268 1.00 88.69 89 GLY A CA 1
ATOM 677 C C . GLY A 1 89 ? -11.848 -9.577 0.230 1.00 88.69 89 GLY A C 1
ATOM 678 O O . GLY A 1 89 ? -12.678 -8.788 0.694 1.00 88.69 89 GLY A O 1
ATOM 679 N N . GLU A 1 90 ? -11.137 -10.408 0.989 1.00 92.50 90 GLU A N 1
ATOM 680 C CA . GLU A 1 90 ? -11.186 -10.411 2.450 1.00 92.50 90 GLU A CA 1
ATOM 681 C C . GLU A 1 90 ? -10.543 -9.152 3.046 1.00 92.50 90 GLU A C 1
ATOM 683 O O . GLU A 1 90 ? -9.711 -8.483 2.426 1.00 92.50 90 GLU A O 1
ATOM 688 N N . VAL A 1 91 ? -10.940 -8.835 4.280 1.00 93.75 91 VAL A N 1
ATOM 689 C CA . VAL A 1 91 ? -10.302 -7.776 5.060 1.00 93.75 91 VAL A CA 1
ATOM 690 C C . VAL A 1 91 ? -8.997 -8.309 5.641 1.00 93.75 91 VAL A C 1
ATOM 692 O O . VAL A 1 91 ? -8.997 -9.310 6.353 1.00 93.75 91 VAL A O 1
ATOM 695 N N . VAL A 1 92 ? -7.903 -7.605 5.378 1.00 94.50 92 VAL A N 1
ATOM 696 C CA . VAL A 1 92 ? -6.554 -7.933 5.842 1.00 94.50 92 VAL A CA 1
ATOM 697 C C . VAL A 1 92 ? -5.962 -6.771 6.634 1.00 94.50 92 VAL A C 1
ATOM 699 O O . VAL A 1 92 ? -6.311 -5.612 6.409 1.00 94.50 92 VAL A O 1
ATOM 702 N N . ASP A 1 93 ? -5.053 -7.074 7.558 1.00 94.81 93 ASP A N 1
ATOM 703 C CA . ASP A 1 93 ? -4.234 -6.054 8.217 1.00 94.81 93 ASP A CA 1
ATOM 704 C C . ASP A 1 93 ? -3.034 -5.731 7.317 1.00 94.81 93 ASP A C 1
ATOM 706 O O . ASP A 1 93 ? -2.264 -6.622 6.941 1.00 94.81 93 ASP A O 1
ATOM 710 N N . VAL A 1 94 ? -2.903 -4.466 6.920 1.00 92.81 94 VAL A N 1
ATOM 711 C CA . VAL A 1 94 ? -1.809 -3.994 6.067 1.00 92.81 94 VAL A CA 1
ATOM 712 C C . VAL A 1 94 ? -0.851 -3.118 6.850 1.00 92.81 94 VAL A C 1
ATOM 714 O O . VAL A 1 94 ? -1.253 -2.270 7.644 1.00 92.81 94 VAL A O 1
ATOM 717 N N . ARG A 1 95 ? 0.441 -3.272 6.553 1.00 92.19 95 ARG A N 1
ATOM 718 C CA . ARG A 1 95 ? 1.499 -2.388 7.036 1.00 92.19 95 ARG A CA 1
ATOM 719 C C . ARG A 1 95 ? 1.744 -1.272 6.023 1.00 92.19 95 ARG A C 1
ATOM 721 O O . ARG A 1 95 ? 2.161 -1.531 4.896 1.00 92.19 95 ARG A O 1
ATOM 728 N N . LEU A 1 96 ? 1.519 -0.035 6.446 1.00 91.19 96 LEU A N 1
ATOM 729 C CA . LEU A 1 96 ? 1.759 1.177 5.673 1.00 91.19 96 LEU A CA 1
ATOM 730 C C . LEU A 1 96 ? 3.059 1.830 6.145 1.00 91.19 96 LEU A C 1
ATOM 732 O O . LEU A 1 96 ? 3.181 2.260 7.294 1.00 91.19 96 LEU A O 1
ATOM 736 N N . GLU A 1 97 ? 4.026 1.912 5.240 1.00 90.38 97 GLU A N 1
ATOM 737 C CA . GLU A 1 97 ? 5.286 2.611 5.475 1.00 90.38 97 GLU A CA 1
ATOM 738 C C . GLU A 1 97 ? 5.169 4.073 5.013 1.00 90.38 97 GLU A C 1
ATOM 740 O O . GLU A 1 97 ? 4.620 4.327 3.936 1.00 90.38 97 GLU A O 1
ATOM 745 N N . PRO A 1 98 ? 5.691 5.054 5.772 1.00 88.00 98 PRO A N 1
ATOM 746 C CA . PRO A 1 98 ? 5.749 6.440 5.319 1.00 88.00 98 PRO A CA 1
ATOM 747 C C . PRO A 1 98 ? 6.504 6.578 3.992 1.00 88.00 98 PRO A C 1
ATOM 749 O O . PRO A 1 98 ? 7.438 5.825 3.716 1.00 88.00 98 PRO A O 1
ATOM 752 N N . LEU A 1 99 ? 6.163 7.607 3.209 1.00 86.56 99 LEU A N 1
ATOM 753 C CA . LEU A 1 99 ? 6.672 7.826 1.846 1.00 86.56 99 LEU A CA 1
ATOM 754 C C . LEU A 1 99 ? 8.204 7.698 1.716 1.00 86.56 99 LEU A C 1
ATOM 756 O O . LEU A 1 99 ? 8.697 7.120 0.755 1.00 86.56 99 LEU A O 1
ATOM 760 N N . GLY A 1 100 ? 8.959 8.210 2.694 1.00 81.00 100 GLY A N 1
ATOM 761 C CA . GLY A 1 100 ? 10.427 8.162 2.695 1.00 81.00 100 GLY A CA 1
ATOM 762 C C . GLY A 1 100 ? 11.046 6.813 3.090 1.00 81.00 100 GLY A C 1
ATOM 763 O O . GLY A 1 100 ? 12.248 6.630 2.915 1.00 81.00 100 GLY A O 1
ATOM 764 N N . GLY A 1 101 ? 10.259 5.882 3.636 1.00 79.19 101 GLY A N 1
ATOM 765 C CA . GLY A 1 101 ? 10.710 4.549 4.052 1.00 79.19 101 GLY A CA 1
ATOM 766 C C . GLY A 1 101 ? 10.463 3.455 3.009 1.00 79.19 101 GLY A C 1
ATOM 767 O O . GLY A 1 101 ? 11.079 2.393 3.083 1.00 79.19 101 GLY A O 1
ATOM 768 N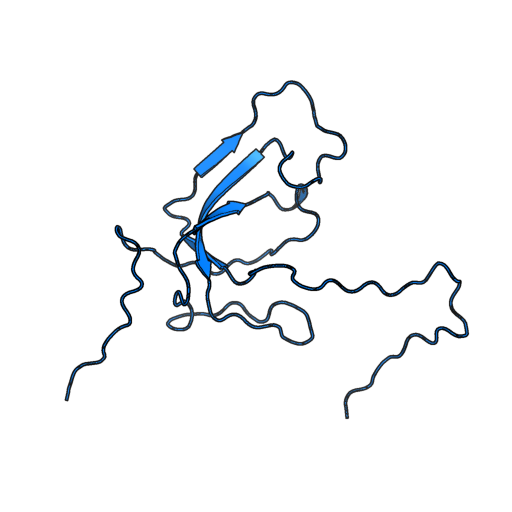 N . ALA A 1 102 ? 9.596 3.701 2.023 1.00 82.75 102 ALA A N 1
ATOM 769 C CA . ALA A 1 102 ? 9.229 2.725 1.001 1.00 82.75 102 ALA A CA 1
ATOM 770 C C . ALA A 1 102 ? 9.979 2.954 -0.323 1.00 82.75 102 ALA A C 1
ATOM 772 O O . ALA A 1 102 ? 10.089 4.078 -0.810 1.00 82.75 102 ALA A O 1
ATOM 773 N N . LYS A 1 103 ? 10.449 1.869 -0.959 1.00 79.81 103 LYS A N 1
ATOM 774 C CA . LYS A 1 103 ? 11.092 1.926 -2.291 1.00 79.81 103 LYS A CA 1
ATOM 775 C C . LYS A 1 103 ? 10.108 2.281 -3.411 1.00 79.81 103 LYS A C 1
ATOM 777 O O . LYS A 1 103 ? 10.475 2.982 -4.346 1.00 79.81 103 LYS A O 1
ATOM 782 N N . VAL A 1 104 ? 8.883 1.766 -3.318 1.00 80.50 104 VAL A N 1
ATOM 783 C CA . VAL A 1 104 ? 7.757 2.046 -4.218 1.00 80.50 104 VAL A CA 1
ATOM 784 C C . VAL A 1 104 ? 6.601 2.491 -3.338 1.00 80.50 104 VAL A C 1
ATOM 786 O O . VAL A 1 104 ? 6.355 1.875 -2.303 1.00 80.50 104 VAL A O 1
ATOM 789 N N . HIS A 1 105 ? 5.922 3.563 -3.727 1.00 84.19 105 HIS A N 1
ATOM 790 C CA . HIS A 1 105 ? 4.893 4.186 -2.908 1.00 84.19 105 HIS A CA 1
ATOM 791 C C . HIS A 1 105 ? 3.678 4.599 -3.737 1.00 84.19 105 HIS A C 1
ATOM 793 O O . HIS A 1 105 ? 3.799 5.021 -4.886 1.00 84.19 105 HIS A O 1
ATOM 799 N N . LEU A 1 106 ? 2.511 4.511 -3.105 1.00 85.12 106 LEU A N 1
ATOM 800 C CA . LEU A 1 106 ? 1.263 5.109 -3.560 1.00 85.12 106 LEU A CA 1
ATOM 801 C C . LEU A 1 106 ? 1.046 6.389 -2.753 1.00 85.12 106 LEU A C 1
ATOM 803 O O . LEU A 1 106 ? 1.126 6.368 -1.527 1.00 85.12 106 LEU A O 1
ATOM 807 N N . VAL A 1 107 ? 0.818 7.506 -3.443 1.00 84.19 107 VAL A N 1
ATOM 808 C CA . VAL A 1 107 ? 0.582 8.811 -2.799 1.00 84.19 107 VAL A CA 1
ATOM 809 C C . VAL A 1 107 ? -0.894 8.999 -2.454 1.00 84.19 107 VAL A C 1
ATOM 811 O O . VAL A 1 107 ? -1.216 9.687 -1.491 1.00 84.19 107 VAL A O 1
ATOM 814 N N . ASP A 1 108 ? -1.776 8.366 -3.224 1.00 85.69 108 ASP A N 1
ATOM 815 C CA . ASP A 1 108 ? -3.215 8.384 -3.008 1.00 85.69 108 ASP A CA 1
ATOM 816 C C . ASP A 1 108 ? -3.707 6.950 -2.802 1.00 85.69 108 ASP A C 1
ATOM 818 O O . ASP A 1 108 ? -3.384 6.052 -3.587 1.00 85.69 108 ASP A O 1
ATOM 822 N N . LEU A 1 109 ? -4.443 6.740 -1.713 1.00 89.06 109 LEU A N 1
ATOM 823 C CA . LEU A 1 109 ? -5.003 5.451 -1.333 1.00 89.06 109 LEU A CA 1
ATOM 824 C C . LEU A 1 109 ? -6.524 5.592 -1.237 1.00 89.06 109 LEU A C 1
ATOM 826 O O . LEU A 1 109 ? -7.010 6.430 -0.471 1.00 89.06 109 LEU A O 1
ATOM 830 N N . PRO A 1 110 ? -7.294 4.760 -1.960 1.00 92.19 110 PRO A N 1
ATOM 831 C CA . PRO A 1 110 ? -8.735 4.698 -1.788 1.00 92.19 110 PRO A CA 1
ATOM 832 C C . PRO A 1 110 ? -9.106 4.425 -0.328 1.00 92.19 110 PRO A C 1
ATOM 834 O O . PRO A 1 110 ? -8.516 3.576 0.340 1.00 92.19 110 PRO A O 1
ATOM 837 N N . VAL A 1 111 ? -10.123 5.135 0.153 1.00 92.38 111 VAL A N 1
ATOM 838 C CA . VAL A 1 111 ? -10.634 5.005 1.519 1.00 92.38 111 VAL A CA 1
ATOM 839 C C . VAL A 1 111 ? -12.048 4.446 1.497 1.00 92.38 111 VAL A C 1
ATOM 841 O O . VAL A 1 111 ? -12.888 4.889 0.704 1.00 92.38 111 VAL A O 1
ATOM 844 N N . LEU A 1 112 ? -12.325 3.530 2.419 1.00 90.25 112 LEU A N 1
ATOM 845 C CA . LEU A 1 112 ? -13.660 3.012 2.707 1.00 90.25 112 LEU A CA 1
ATOM 846 C C . LEU A 1 112 ? -13.862 2.845 4.216 1.00 90.25 112 LEU A C 1
ATOM 848 O O . LEU A 1 112 ? -12.917 2.938 4.993 1.00 90.25 112 LEU A O 1
ATOM 852 N N . LYS A 1 113 ? -15.108 2.627 4.636 1.00 87.06 113 LYS A N 1
ATOM 853 C CA . LYS A 1 113 ? -15.437 2.276 6.022 1.00 87.06 113 LYS A CA 1
ATOM 854 C C . LYS A 1 113 ? -15.789 0.800 6.069 1.00 87.06 113 LYS A C 1
ATOM 856 O O . LYS A 1 113 ? -16.748 0.391 5.413 1.00 87.06 113 LYS A O 1
ATOM 861 N N . LEU A 1 114 ? -15.035 0.019 6.830 1.00 83.75 114 LEU A N 1
ATOM 862 C CA . LEU A 1 114 ? -15.350 -1.382 7.071 1.00 83.75 114 LEU A CA 1
ATOM 863 C C . LEU A 1 114 ? -16.327 -1.457 8.249 1.00 83.75 114 LEU A C 1
ATOM 865 O O . LEU A 1 114 ? -16.107 -0.849 9.296 1.00 83.75 114 LEU A O 1
ATOM 869 N N . GLY A 1 115 ? -17.436 -2.177 8.073 1.00 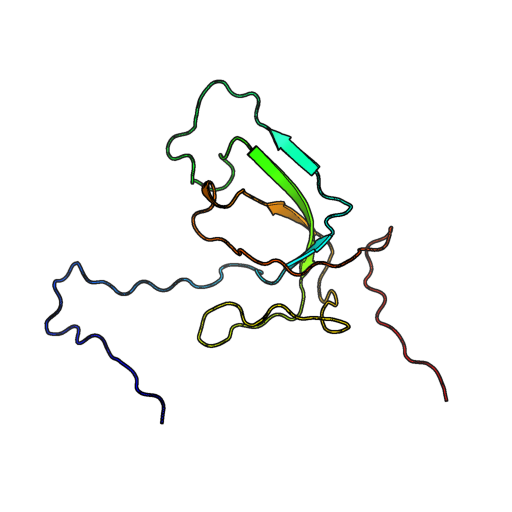69.94 115 GLY A N 1
ATOM 870 C CA . GLY A 1 115 ? -18.349 -2.469 9.179 1.00 69.94 115 GLY A CA 1
ATOM 871 C C . GLY A 1 115 ? -17.654 -3.301 10.263 1.00 69.94 115 GLY A C 1
ATOM 872 O O . GLY A 1 115 ? -16.693 -4.021 9.987 1.00 69.94 115 GLY A O 1
ATOM 873 N N . GLU A 1 116 ? -18.132 -3.216 11.506 1.00 53.12 116 GLU A N 1
ATOM 874 C CA . GLU A 1 116 ? -17.680 -4.093 12.593 1.00 53.12 116 GLU A CA 1
ATOM 875 C C . GLU A 1 116 ? -18.150 -5.529 12.323 1.00 53.12 116 GLU A C 1
ATOM 877 O O . GLU A 1 116 ? -19.234 -5.937 12.723 1.00 53.12 116 GLU A O 1
ATOM 882 N N . GLY A 1 117 ? -17.346 -6.277 11.571 1.00 50.38 117 GLY A N 1
ATOM 883 C CA . GLY A 1 117 ? -17.662 -7.632 11.126 1.00 50.38 117 GLY A CA 1
ATOM 884 C C . GLY A 1 117 ? -17.381 -7.765 9.640 1.00 50.38 117 GLY A C 1
ATOM 885 O O . GLY A 1 117 ? -18.216 -7.431 8.806 1.00 50.38 117 GLY A O 1
ATOM 886 N N . GLY A 1 118 ? -16.173 -8.222 9.311 1.00 48.97 118 GLY A N 1
ATOM 887 C CA . GLY A 1 118 ? -15.733 -8.447 7.941 1.00 48.97 118 GLY A CA 1
ATOM 888 C C . GLY A 1 118 ? -16.630 -9.448 7.220 1.00 48.97 118 GLY A C 1
ATOM 889 O O . GLY A 1 118 ? -16.471 -10.652 7.357 1.00 48.97 118 GLY A O 1
ATOM 890 N N . THR A 1 119 ? -17.574 -8.945 6.442 1.00 44.53 119 THR A N 1
ATOM 891 C CA . THR A 1 119 ? -18.138 -9.584 5.254 1.00 44.53 119 THR A CA 1
ATOM 892 C C . THR A 1 119 ? -18.720 -8.438 4.443 1.00 44.53 119 THR A C 1
ATOM 894 O O . THR A 1 119 ? -19.620 -7.743 4.909 1.00 44.53 119 THR A O 1
ATOM 897 N N . GLY A 1 120 ? -18.150 -8.173 3.266 1.00 47.44 120 GLY A N 1
ATOM 898 C CA . GLY A 1 120 ? -18.685 -7.173 2.352 1.00 47.44 120 GLY A CA 1
ATOM 899 C C . GLY A 1 120 ? -20.113 -7.552 1.985 1.00 47.44 120 GLY A C 1
ATOM 900 O O . GLY A 1 120 ? -20.322 -8.496 1.226 1.00 47.44 120 GLY A O 1
ATOM 901 N N . ASP A 1 121 ? -21.091 -6.843 2.546 1.00 44.28 121 ASP A N 1
ATOM 902 C CA . ASP A 1 121 ? -22.489 -7.048 2.203 1.00 44.28 121 ASP A CA 1
ATOM 903 C C . ASP A 1 121 ? -22.691 -6.540 0.773 1.00 44.28 121 ASP A C 1
ATOM 905 O O . ASP A 1 121 ? -22.708 -5.340 0.475 1.00 44.28 121 ASP A O 1
ATOM 909 N N . GLY A 1 122 ? -22.713 -7.488 -0.160 1.00 45.28 122 GLY A N 1
ATOM 910 C CA . GLY A 1 122 ? -23.091 -7.243 -1.532 1.00 45.28 122 GLY A CA 1
ATOM 911 C C . GLY A 1 122 ? -24.537 -6.791 -1.544 1.00 45.28 122 GLY A C 1
ATOM 912 O O . GLY A 1 122 ? -25.429 -7.629 -1.496 1.00 45.28 122 GLY A O 1
ATOM 913 N N . GLY A 1 123 ? -24.739 -5.474 -1.634 1.00 38.72 123 GLY A N 1
ATOM 914 C CA . GLY A 1 123 ? -26.051 -4.852 -1.755 1.00 38.72 123 GLY A CA 1
ATOM 915 C C . GLY A 1 123 ? -26.928 -5.590 -2.762 1.00 38.72 123 GLY A C 1
ATOM 916 O O . GLY A 1 123 ? -26.783 -5.432 -3.975 1.00 38.72 123 GLY A O 1
ATOM 917 N N . LYS A 1 124 ? -27.848 -6.408 -2.245 1.00 36.59 124 LYS A N 1
ATOM 918 C CA . LYS A 1 124 ? -29.015 -6.864 -2.987 1.00 36.59 124 LYS A CA 1
ATOM 919 C C . LYS A 1 124 ? -29.913 -5.649 -3.172 1.00 36.59 124 LYS A C 1
ATOM 921 O O . LYS A 1 124 ? -30.599 -5.237 -2.240 1.00 36.59 124 LYS A O 1
ATOM 926 N N . ALA A 1 125 ? -29.925 -5.099 -4.380 1.00 40.50 125 ALA A N 1
ATOM 927 C CA . ALA A 1 125 ? -31.020 -4.250 -4.816 1.00 40.50 125 ALA A CA 1
ATOM 928 C C . ALA A 1 125 ? -32.297 -5.108 -4.863 1.00 40.50 125 ALA A C 1
ATOM 930 O O . ALA A 1 125 ? -32.411 -6.027 -5.673 1.00 40.50 125 ALA A O 1
ATOM 931 N N . ASN A 1 126 ? -33.226 -4.834 -3.949 1.00 41.12 126 ASN A N 1
ATOM 932 C CA . ASN A 1 126 ? -34.603 -5.319 -3.979 1.00 41.12 126 ASN A CA 1
ATOM 933 C C . ASN A 1 126 ? -35.529 -4.146 -4.337 1.00 41.12 126 ASN A C 1
ATOM 935 O O . ASN A 1 126 ? -35.446 -3.100 -3.696 1.00 41.12 126 ASN A O 1
ATOM 939 N N . GLY A 1 127 ? -36.463 -4.388 -5.265 1.00 39.16 127 GLY A N 1
ATOM 940 C CA . GLY A 1 127 ? -37.704 -3.620 -5.458 1.00 39.16 127 GLY A CA 1
ATOM 941 C C . GLY A 1 127 ? -37.703 -2.675 -6.670 1.00 39.16 127 GLY A C 1
ATOM 942 O O . GLY A 1 127 ? -36.829 -1.823 -6.769 1.00 39.16 127 GLY A O 1
ATOM 943 N N . GLY A 1 128 ? -38.657 -2.748 -7.603 1.00 36.09 128 GLY A N 1
ATOM 944 C CA . GLY A 1 128 ? -39.868 -3.575 -7.682 1.00 36.09 128 GLY A CA 1
ATOM 945 C C . GLY A 1 128 ? -40.562 -3.443 -9.034 1.00 36.09 128 GLY A C 1
ATOM 946 O O . GLY A 1 128 ? -39.986 -2.787 -9.930 1.00 36.09 128 GLY A O 1
#

pLDDT: mean 79.72, std 16.83, range [35.75, 96.0]

Secondary structure (DSSP, 8-state):
--------TTTS-TT-PPP----SS---EEEEEEEEEEEE---SS--SSTTSTT--SEEEEEEEEEE---EETTEE-SPP-GGG--EEEEEEEEEEPPTTT-SS--S---B----SS-----------

Foldseek 3Di:
DDDDPDPPPVPDDPPPDDDADDDPDQDQKAWACVFKDKAFAPDDDQDVVLLDPPRPRIKIKTKIAHFPWDDDPRHTDPNDDDPSPFHPGWIDIDIGDPPVNHPDDDPDHHYDHDPPDIDGPPDDDDDD